Protein AF-A0A1E4YH14-F1 (afdb_monomer)

Structure (mmCIF, N/CA/C/O backbone):
data_AF-A0A1E4YH14-F1
#
_entry.id   AF-A0A1E4YH14-F1
#
loop_
_atom_site.group_PDB
_atom_site.id
_atom_site.type_symbol
_atom_site.label_atom_id
_atom_site.label_alt_id
_atom_site.label_comp_id
_atom_site.label_asym_id
_atom_site.label_entity_id
_atom_site.label_seq_id
_atom_site.pdbx_PDB_ins_code
_atom_site.Cartn_x
_atom_site.Cartn_y
_atom_site.Cartn_z
_atom_site.occupancy
_atom_site.B_iso_or_equiv
_atom_site.auth_seq_id
_atom_site.auth_comp_id
_atom_site.auth_asym_id
_atom_site.auth_atom_id
_atom_site.pdbx_PDB_model_num
ATOM 1 N N . MET A 1 1 ? 23.340 7.142 -14.030 1.00 46.84 1 MET A N 1
ATOM 2 C CA . MET A 1 1 ? 21.866 7.059 -14.004 1.00 46.84 1 MET A CA 1
ATOM 3 C C . MET A 1 1 ? 21.520 5.684 -13.476 1.00 46.84 1 MET A C 1
ATOM 5 O O . MET A 1 1 ? 21.937 4.707 -14.085 1.00 46.84 1 MET A O 1
ATOM 9 N N . THR A 1 2 ? 20.889 5.599 -12.308 1.00 53.88 2 THR A N 1
ATOM 10 C CA . THR A 1 2 ? 20.448 4.315 -11.752 1.00 53.88 2 THR A CA 1
ATOM 11 C C . THR A 1 2 ? 19.208 3.891 -12.526 1.00 53.88 2 THR A C 1
ATOM 13 O O . THR A 1 2 ? 18.207 4.595 -12.497 1.00 53.88 2 THR A O 1
ATOM 16 N N . GLN A 1 3 ? 19.286 2.796 -13.277 1.00 59.75 3 GLN A N 1
ATOM 17 C CA . GLN A 1 3 ? 18.120 2.246 -13.959 1.00 59.75 3 GLN A CA 1
ATOM 18 C C . GLN A 1 3 ? 17.289 1.491 -12.922 1.00 59.75 3 GLN A C 1
ATOM 20 O O . GLN A 1 3 ? 17.724 0.460 -12.407 1.00 59.75 3 GLN A O 1
ATOM 25 N N . PHE A 1 4 ? 16.122 2.021 -12.572 1.00 69.25 4 PHE A N 1
ATOM 26 C CA . PHE A 1 4 ? 15.244 1.363 -11.615 1.00 69.25 4 PHE A CA 1
ATOM 27 C C . PHE A 1 4 ? 14.504 0.206 -12.289 1.00 69.25 4 PHE A C 1
ATOM 29 O O . PHE A 1 4 ? 13.865 0.379 -13.327 1.00 69.25 4 PHE A O 1
ATOM 36 N N . ARG A 1 5 ? 14.600 -0.984 -11.694 1.00 83.12 5 ARG A N 1
ATOM 37 C CA . ARG A 1 5 ? 13.886 -2.180 -12.150 1.00 83.12 5 ARG A CA 1
ATOM 38 C C . ARG A 1 5 ? 12.415 -2.098 -11.743 1.00 83.12 5 ARG A C 1
ATOM 40 O O . ARG A 1 5 ? 12.107 -1.608 -10.657 1.00 83.12 5 ARG A O 1
ATOM 47 N N . ASP A 1 6 ? 11.525 -2.635 -12.573 1.00 87.81 6 ASP A N 1
ATOM 48 C CA . ASP A 1 6 ? 10.160 -2.940 -12.140 1.00 87.81 6 ASP A CA 1
ATOM 49 C C . ASP A 1 6 ? 10.195 -3.881 -10.922 1.00 87.81 6 ASP A C 1
ATOM 51 O O . ASP A 1 6 ? 11.014 -4.813 -10.896 1.00 87.81 6 ASP A O 1
ATOM 55 N N . PRO A 1 7 ? 9.328 -3.661 -9.916 1.00 91.81 7 PRO A N 1
ATOM 56 C CA . PRO A 1 7 ? 9.267 -4.546 -8.768 1.00 91.81 7 PRO A CA 1
ATOM 57 C C . PRO A 1 7 ? 8.738 -5.905 -9.229 1.00 91.81 7 PRO A C 1
ATOM 59 O O . PRO A 1 7 ? 7.663 -5.987 -9.844 1.00 91.81 7 PRO A O 1
ATOM 62 N N . ASP A 1 8 ? 9.490 -6.964 -8.939 1.00 94.75 8 ASP A N 1
ATOM 63 C CA . ASP A 1 8 ? 9.020 -8.329 -9.159 1.00 94.75 8 ASP A CA 1
ATOM 64 C C . ASP A 1 8 ? 7.989 -8.738 -8.093 1.00 94.75 8 ASP A C 1
ATOM 66 O O . ASP A 1 8 ? 7.599 -7.951 -7.228 1.00 94.75 8 ASP A O 1
ATOM 70 N N . LEU A 1 9 ? 7.493 -9.975 -8.159 1.00 96.62 9 LEU A N 1
ATOM 71 C CA . LEU A 1 9 ? 6.485 -10.453 -7.214 1.00 96.62 9 LEU A CA 1
ATOM 72 C C . LEU A 1 9 ? 6.967 -10.390 -5.754 1.00 96.62 9 LEU A C 1
ATOM 74 O O . LEU A 1 9 ? 6.188 -10.046 -4.863 1.00 96.62 9 LEU A O 1
ATOM 78 N N . THR A 1 10 ? 8.239 -10.705 -5.509 1.00 97.62 10 THR A N 1
ATOM 79 C CA . THR A 1 10 ? 8.838 -10.672 -4.174 1.00 97.62 10 THR A CA 1
ATOM 80 C C . THR A 1 10 ? 8.967 -9.237 -3.680 1.00 97.62 10 THR A C 1
ATOM 82 O O . THR A 1 10 ? 8.576 -8.961 -2.545 1.00 97.62 10 THR A O 1
ATOM 85 N N . ASP A 1 11 ? 9.415 -8.315 -4.535 1.00 9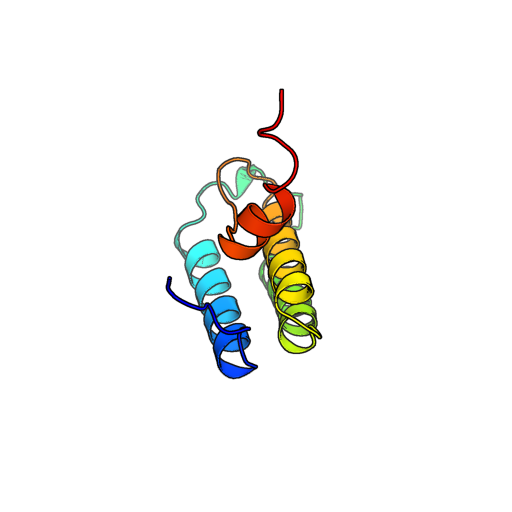6.62 11 ASP A N 1
ATOM 86 C CA . ASP A 1 11 ? 9.491 -6.885 -4.224 1.00 96.62 11 ASP A CA 1
ATOM 87 C C . ASP A 1 11 ? 8.109 -6.335 -3.833 1.00 96.62 11 ASP A C 1
ATOM 89 O O . ASP A 1 11 ? 7.955 -5.666 -2.810 1.00 96.62 11 ASP A O 1
ATOM 93 N N . ARG A 1 12 ? 7.068 -6.668 -4.605 1.00 97.62 12 ARG A N 1
ATOM 94 C CA . ARG A 1 12 ? 5.687 -6.218 -4.348 1.00 97.62 12 ARG A CA 1
ATOM 95 C C . ARG A 1 12 ? 5.138 -6.765 -3.038 1.00 97.62 12 ARG A C 1
ATOM 97 O O . ARG A 1 12 ? 4.529 -6.016 -2.273 1.00 97.62 12 ARG A O 1
ATOM 104 N N . ALA A 1 13 ? 5.362 -8.051 -2.768 1.00 98.12 13 ALA A N 1
ATOM 105 C CA . ALA A 1 13 ? 4.955 -8.680 -1.517 1.00 98.12 13 ALA A CA 1
ATOM 106 C C . ALA A 1 13 ? 5.659 -8.031 -0.320 1.00 98.12 13 ALA A C 1
ATOM 108 O O . ALA A 1 13 ? 5.011 -7.702 0.676 1.00 98.12 13 ALA A O 1
ATOM 109 N N . TYR A 1 14 ? 6.967 -7.796 -0.443 1.00 98.25 14 TYR A N 1
ATOM 110 C CA . TYR A 1 14 ? 7.765 -7.140 0.583 1.00 98.25 14 TYR A CA 1
ATOM 111 C C . TYR A 1 14 ? 7.261 -5.721 0.863 1.00 98.25 14 TYR A C 1
ATOM 113 O O . TYR A 1 14 ? 6.895 -5.418 1.998 1.00 98.25 14 TYR A O 1
ATOM 121 N N . ILE A 1 15 ? 7.131 -4.880 -0.169 1.00 97.06 15 ILE A N 1
ATOM 122 C CA . ILE A 1 15 ? 6.619 -3.508 -0.035 1.00 97.06 15 ILE A CA 1
ATOM 123 C C . ILE A 1 15 ? 5.211 -3.512 0.573 1.00 97.06 15 ILE A C 1
ATOM 125 O O . ILE A 1 15 ? 4.923 -2.726 1.478 1.00 97.06 15 ILE A O 1
ATOM 129 N N . GLY A 1 16 ? 4.332 -4.412 0.123 1.00 97.75 16 GLY A N 1
ATOM 130 C CA . GLY A 1 16 ? 2.978 -4.541 0.655 1.00 97.75 16 GLY A CA 1
ATOM 131 C C . GLY A 1 16 ? 2.929 -4.926 2.135 1.00 97.75 16 GLY A C 1
ATOM 132 O O . GLY A 1 16 ? 2.105 -4.383 2.876 1.00 97.75 16 GLY A O 1
ATOM 133 N N . ALA A 1 17 ? 3.819 -5.812 2.587 1.00 97.94 17 ALA A N 1
ATOM 134 C CA . ALA A 1 17 ? 3.952 -6.175 3.996 1.00 97.94 17 ALA A CA 1
ATOM 135 C C . ALA A 1 17 ? 4.546 -5.029 4.834 1.00 97.94 17 ALA A C 1
ATOM 137 O O . ALA A 1 17 ? 4.050 -4.735 5.925 1.00 97.94 17 ALA A O 1
ATOM 138 N N . THR A 1 18 ? 5.562 -4.333 4.316 1.00 97.81 18 THR A N 1
ATOM 139 C CA . THR A 1 18 ? 6.169 -3.173 4.982 1.00 97.81 18 THR A CA 1
ATOM 140 C C . THR A 1 18 ? 5.168 -2.032 5.141 1.00 97.81 18 THR A C 1
ATOM 142 O O . THR A 1 18 ? 5.083 -1.452 6.223 1.00 97.81 18 THR A O 1
ATOM 145 N N . ALA A 1 19 ? 4.369 -1.740 4.110 1.00 96.56 19 ALA A N 1
ATOM 146 C CA . ALA A 1 19 ? 3.333 -0.711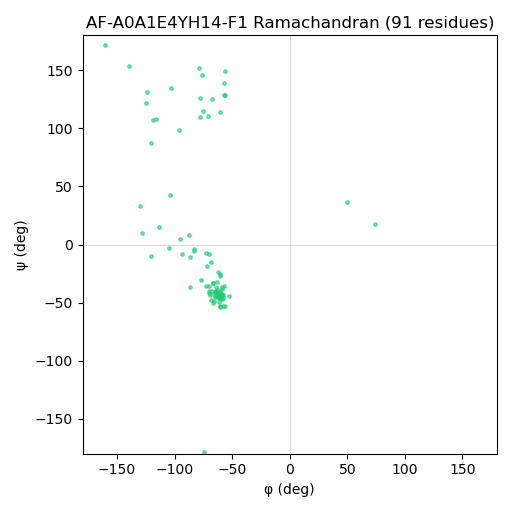 4.163 1.00 96.56 19 ALA A CA 1
ATOM 147 C C . ALA A 1 19 ? 2.295 -1.009 5.255 1.00 96.56 19 ALA A C 1
ATOM 149 O O . ALA A 1 19 ? 1.979 -0.133 6.060 1.00 96.56 19 ALA A O 1
ATOM 150 N N . TYR A 1 20 ? 1.820 -2.257 5.332 1.00 97.0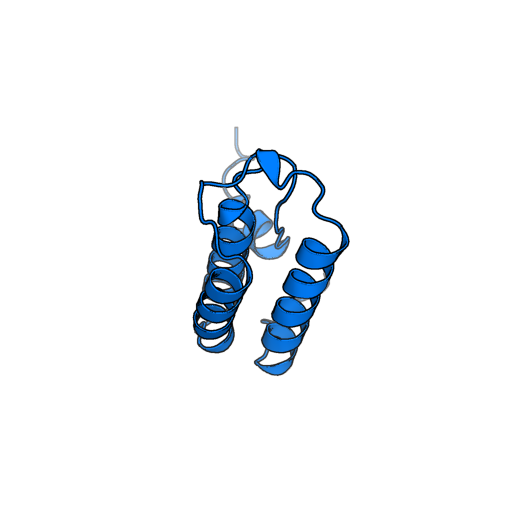0 20 TYR A N 1
ATOM 151 C CA . TYR A 1 20 ? 0.926 -2.694 6.403 1.00 97.00 20 TYR A CA 1
ATOM 152 C C . TYR A 1 20 ? 1.532 -2.469 7.781 1.00 97.00 20 TYR A C 1
ATOM 154 O O . TYR A 1 20 ? 0.915 -1.817 8.622 1.00 97.00 20 TYR A O 1
ATOM 162 N N . TYR A 1 21 ? 2.750 -2.971 8.001 1.00 96.81 21 TYR A 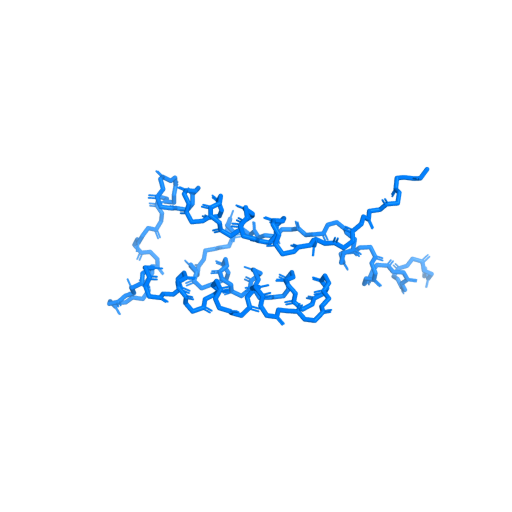N 1
ATOM 163 C CA . TYR A 1 21 ? 3.411 -2.859 9.295 1.00 96.81 21 TYR A CA 1
ATOM 164 C C . TYR A 1 21 ? 3.611 -1.393 9.697 1.00 96.81 21 TYR A C 1
ATOM 166 O O . TYR A 1 21 ? 3.282 -1.010 10.820 1.00 96.81 21 TYR A O 1
ATOM 174 N N . ALA A 1 22 ? 4.097 -0.563 8.771 1.00 94.94 22 ALA A N 1
ATOM 175 C CA . ALA A 1 22 ? 4.352 0.849 9.017 1.00 94.94 22 ALA A CA 1
ATOM 176 C C . ALA A 1 22 ? 3.066 1.596 9.398 1.00 94.94 22 ALA A C 1
ATOM 178 O O . ALA A 1 22 ? 3.025 2.275 10.424 1.00 94.94 22 ALA A O 1
ATOM 179 N N . ILE A 1 23 ? 1.992 1.425 8.626 1.00 94.75 23 ILE A N 1
ATOM 180 C CA . ILE A 1 23 ? 0.716 2.088 8.908 1.00 94.75 23 ILE A CA 1
ATOM 181 C C . ILE A 1 23 ? 0.126 1.557 10.217 1.00 94.75 23 ILE A C 1
ATOM 183 O O . ILE A 1 23 ? -0.214 2.343 11.097 1.00 94.75 23 ILE A O 1
ATOM 187 N N . ARG A 1 24 ? 0.068 0.234 10.407 1.00 93.38 24 ARG A N 1
ATOM 188 C CA . ARG A 1 24 ? -0.522 -0.371 11.610 1.00 93.38 24 ARG A CA 1
ATOM 189 C C . ARG A 1 24 ? 0.169 0.085 12.891 1.00 93.38 24 ARG A C 1
ATOM 191 O O . ARG A 1 24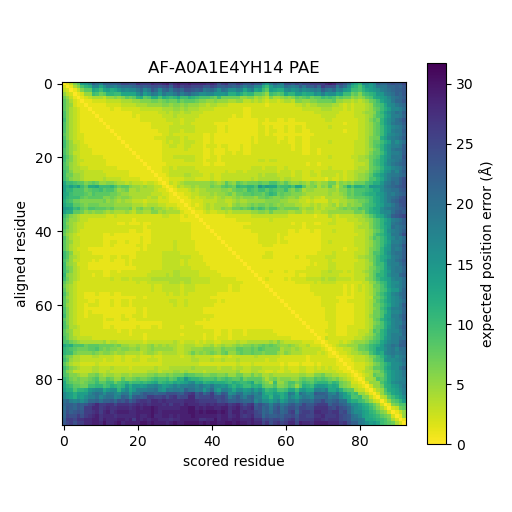 ? -0.494 0.220 13.919 1.00 93.38 24 ARG A O 1
ATOM 198 N N . ARG A 1 25 ? 1.491 0.275 12.838 1.00 93.88 25 ARG A N 1
ATOM 199 C CA . ARG A 1 25 ? 2.312 0.610 14.004 1.00 93.88 25 ARG A CA 1
ATOM 200 C C . ARG A 1 25 ? 2.384 2.106 14.289 1.00 93.88 25 ARG A C 1
ATOM 202 O O . ARG A 1 25 ? 2.455 2.461 15.467 1.00 93.88 25 ARG A O 1
ATOM 209 N N . TYR A 1 26 ? 2.416 2.943 13.251 1.00 92.44 26 TYR A N 1
ATOM 210 C CA . TYR A 1 26 ? 2.795 4.356 13.373 1.00 92.44 26 TYR A CA 1
ATOM 211 C C . TYR A 1 26 ? 1.715 5.350 12.933 1.00 92.44 26 TYR A C 1
ATOM 213 O O . TYR A 1 26 ? 1.868 6.542 13.187 1.00 92.44 26 TYR A O 1
ATOM 221 N N . PHE A 1 27 ? 0.625 4.908 12.302 1.00 92.62 27 PHE A N 1
ATOM 222 C CA . PHE A 1 27 ? -0.458 5.815 11.929 1.00 92.62 27 PHE A CA 1
ATOM 223 C C . PHE A 1 27 ? -1.224 6.285 13.173 1.00 92.62 27 PHE A C 1
ATOM 225 O O . PHE A 1 27 ? -1.922 5.505 13.819 1.00 92.62 27 PHE A O 1
ATOM 232 N N . ALA A 1 28 ? -1.078 7.568 13.509 1.00 85.69 28 ALA A N 1
ATOM 233 C CA . ALA A 1 28 ? -1.633 8.164 14.725 1.00 85.69 28 ALA A CA 1
ATOM 234 C C . ALA A 1 28 ? -3.017 8.812 14.540 1.00 85.69 28 ALA A C 1
ATOM 236 O O . ALA A 1 28 ? -3.625 9.186 15.534 1.00 85.69 28 ALA A O 1
ATOM 237 N N . HIS A 1 29 ? -3.513 8.928 13.301 1.00 85.00 29 HIS A N 1
ATOM 238 C CA . HIS A 1 29 ? -4.721 9.693 12.957 1.00 85.00 29 HIS A CA 1
ATOM 239 C C . HIS A 1 29 ? -5.947 8.815 12.685 1.00 85.00 29 HIS A C 1
ATOM 241 O O . HIS A 1 29 ? -6.687 9.029 11.719 1.00 85.00 29 HIS A O 1
ATOM 247 N N . ALA A 1 30 ? -6.153 7.789 13.512 1.00 84.06 30 ALA A N 1
ATOM 248 C CA . ALA A 1 30 ? -7.288 6.880 13.361 1.00 84.06 30 ALA A CA 1
ATOM 249 C C . ALA A 1 30 ? -8.643 7.607 13.481 1.00 84.06 30 ALA A C 1
ATOM 251 O O . ALA A 1 30 ? -9.625 7.170 12.887 1.00 84.06 30 ALA A O 1
ATOM 252 N N . GLU A 1 31 ? -8.689 8.744 14.179 1.00 84.88 31 GLU A N 1
ATOM 253 C CA . GLU A 1 31 ? -9.855 9.619 14.316 1.00 84.88 31 GLU A CA 1
ATOM 254 C C . GLU A 1 31 ? -10.348 10.217 12.989 1.00 84.88 31 GLU A C 1
ATOM 256 O O . GLU A 1 31 ? -11.521 10.565 12.876 1.00 84.88 31 GLU A O 1
ATOM 261 N N . GLY A 1 32 ? -9.478 10.322 11.978 1.00 86.12 32 GLY A N 1
ATOM 262 C CA . GLY A 1 32 ? -9.840 10.809 10.644 1.00 86.12 32 GLY A CA 1
ATOM 263 C C . GLY A 1 32 ? -10.442 9.737 9.730 1.00 86.12 32 GLY A C 1
ATOM 264 O O . GLY A 1 32 ? -10.865 10.042 8.610 1.00 86.12 32 GLY A O 1
ATOM 265 N N . LEU A 1 33 ? -10.467 8.476 10.170 1.00 90.56 33 LEU A N 1
ATOM 266 C CA . LEU A 1 33 ? -10.960 7.368 9.363 1.00 90.56 33 LEU A CA 1
ATOM 267 C C . LEU A 1 33 ? -12.497 7.316 9.351 1.00 90.56 33 LEU A C 1
ATOM 269 O O . LEU A 1 33 ? -13.152 7.724 10.311 1.00 90.56 33 LEU A O 1
ATOM 273 N N . PRO A 1 34 ? -13.105 6.782 8.275 1.00 87.56 34 PRO A N 1
ATOM 274 C CA . PRO A 1 34 ? -14.540 6.524 8.243 1.00 87.56 34 PRO A CA 1
ATOM 275 C C . PRO A 1 34 ? -14.995 5.629 9.402 1.00 87.56 34 PRO A C 1
ATOM 277 O O . PRO A 1 34 ? -14.277 4.720 9.824 1.00 87.56 34 PRO A O 1
ATOM 280 N N . GLY A 1 35 ? -16.234 5.820 9.861 1.00 90.69 35 GLY A N 1
ATOM 281 C CA . GLY A 1 35 ? -16.857 4.889 10.801 1.00 90.69 35 GLY A CA 1
ATOM 282 C C . GLY A 1 35 ? -16.868 3.466 10.233 1.00 90.69 35 GLY A C 1
ATOM 283 O O . GLY A 1 35 ? -17.287 3.257 9.096 1.00 90.69 35 GLY A O 1
ATOM 284 N N . GLY A 1 36 ? -16.380 2.499 11.014 1.00 91.25 36 GLY A N 1
ATOM 285 C CA . GLY A 1 36 ? -16.277 1.100 10.585 1.00 91.25 36 GLY A CA 1
ATOM 286 C C . GLY A 1 36 ? -15.151 0.817 9.586 1.00 91.25 36 GLY A C 1
ATOM 287 O O . GLY A 1 36 ? -15.193 -0.209 8.913 1.00 91.25 36 GLY A O 1
ATOM 288 N N . TYR A 1 37 ? -14.160 1.706 9.458 1.00 94.50 37 TYR A N 1
ATOM 289 C CA . TYR A 1 37 ? -13.007 1.460 8.598 1.00 94.50 37 TYR A CA 1
ATOM 290 C C . TYR A 1 37 ? -12.224 0.217 9.045 1.00 94.50 37 TYR A C 1
ATOM 292 O O . TYR A 1 37 ? -11.600 0.201 10.107 1.00 94.50 37 TYR A O 1
ATOM 300 N N . ASP A 1 38 ? -12.235 -0.811 8.198 1.00 95.31 38 ASP A N 1
ATOM 301 C CA . ASP A 1 38 ? -11.483 -2.045 8.397 1.00 95.31 38 ASP A CA 1
ATOM 302 C C . ASP A 1 38 ? -10.154 -1.977 7.636 1.00 95.31 38 ASP A C 1
ATOM 304 O O . ASP A 1 38 ? -10.073 -2.199 6.422 1.00 95.31 38 ASP A O 1
ATOM 308 N N . PHE A 1 39 ? -9.095 -1.645 8.372 1.00 95.25 39 PHE A N 1
ATOM 309 C CA . PHE A 1 39 ? -7.749 -1.552 7.820 1.00 95.25 39 PHE A CA 1
ATOM 310 C C . PHE A 1 39 ? -7.228 -2.901 7.300 1.00 95.25 39 PHE A C 1
ATOM 312 O O . PHE A 1 39 ? -6.564 -2.935 6.264 1.00 95.25 39 PHE A O 1
ATOM 319 N N . GLU A 1 40 ? -7.552 -4.005 7.976 1.00 96.06 40 GLU A N 1
ATOM 320 C CA . GLU A 1 40 ? -7.095 -5.348 7.603 1.00 96.06 40 GLU A CA 1
ATOM 321 C C . GLU A 1 40 ? -7.740 -5.786 6.288 1.00 96.06 40 GLU A C 1
ATOM 323 O O . GLU A 1 40 ? -7.053 -6.223 5.360 1.00 96.06 40 GLU A O 1
ATOM 328 N N . ALA A 1 41 ? -9.061 -5.619 6.167 1.00 97.44 41 ALA A N 1
ATOM 329 C CA . ALA A 1 41 ? -9.775 -5.914 4.928 1.00 97.44 41 ALA A CA 1
ATOM 330 C C . ALA A 1 41 ? -9.268 -5.038 3.775 1.00 97.44 41 ALA A C 1
ATOM 332 O O . ALA A 1 41 ? -9.042 -5.530 2.664 1.00 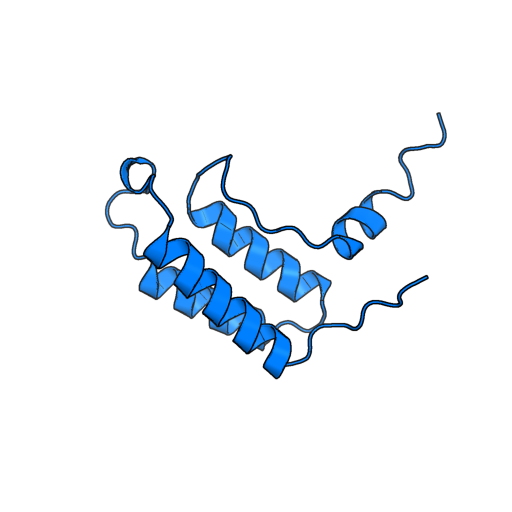97.44 41 ALA A O 1
ATOM 333 N N . ARG A 1 42 ? -9.023 -3.748 4.042 1.00 97.19 42 ARG A N 1
ATOM 334 C CA . ARG A 1 42 ? -8.498 -2.821 3.038 1.00 97.19 42 ARG A CA 1
ATOM 335 C C . ARG A 1 42 ? -7.090 -3.197 2.576 1.00 97.19 42 ARG A C 1
ATOM 337 O O . ARG A 1 42 ? -6.821 -3.114 1.374 1.00 97.19 42 ARG A O 1
ATOM 344 N N . HIS A 1 43 ? -6.218 -3.618 3.496 1.00 98.06 43 HIS A N 1
ATOM 345 C CA . HIS A 1 43 ? -4.873 -4.101 3.177 1.00 98.06 43 HIS A CA 1
ATOM 346 C C . HIS A 1 43 ? -4.914 -5.386 2.351 1.00 98.06 43 HIS A C 1
ATOM 348 O O . HIS A 1 43 ? -4.227 -5.459 1.336 1.00 98.06 43 HIS A O 1
ATOM 354 N N . ARG A 1 44 ? -5.757 -6.363 2.709 1.00 98.06 44 ARG A N 1
ATOM 355 C CA . ARG A 1 44 ? -5.902 -7.610 1.937 1.00 98.06 44 ARG A CA 1
ATOM 356 C C . ARG A 1 44 ? -6.365 -7.359 0.504 1.00 98.06 44 ARG A C 1
ATOM 358 O O . ARG A 1 44 ? -5.805 -7.946 -0.418 1.00 98.06 44 ARG A O 1
ATOM 365 N N . ALA A 1 45 ? -7.340 -6.469 0.315 1.00 98.25 45 ALA A N 1
ATOM 366 C CA . ALA A 1 45 ? -7.793 -6.072 -1.018 1.00 98.25 45 ALA A CA 1
ATOM 367 C C . ALA A 1 45 ? -6.660 -5.415 -1.826 1.00 98.25 45 ALA A C 1
ATOM 369 O O . ALA A 1 45 ? -6.416 -5.788 -2.970 1.00 98.25 45 ALA A O 1
ATOM 370 N N . TYR A 1 46 ? -5.917 -4.495 -1.200 1.00 98.31 46 TYR A N 1
ATOM 371 C CA . TYR A 1 46 ? -4.729 -3.892 -1.808 1.00 98.31 46 TYR A CA 1
ATOM 372 C C . TYR A 1 46 ? -3.675 -4.940 -2.187 1.00 98.31 46 TYR A C 1
ATOM 374 O O . TYR A 1 46 ? -3.129 -4.870 -3.283 1.00 98.31 46 TYR A O 1
ATOM 382 N N . LEU A 1 47 ? -3.394 -5.910 -1.315 1.00 98.25 47 LEU A N 1
ATOM 383 C CA . LEU A 1 47 ? -2.364 -6.912 -1.563 1.00 98.25 47 LEU A CA 1
ATOM 384 C C . LEU A 1 47 ? -2.710 -7.785 -2.777 1.00 98.25 47 LEU A C 1
ATOM 386 O O . LEU A 1 47 ? -1.827 -8.056 -3.584 1.00 98.25 47 LEU A O 1
ATOM 390 N N . GLY A 1 48 ? -3.982 -8.162 -2.948 1.00 98.00 48 GLY A N 1
ATOM 391 C CA . GLY A 1 48 ? -4.448 -8.847 -4.159 1.00 98.00 48 GLY A CA 1
ATOM 392 C C . GLY A 1 48 ? -4.174 -8.031 -5.427 1.00 98.00 48 GLY A C 1
ATOM 393 O O . GLY A 1 48 ? -3.495 -8.511 -6.331 1.00 98.00 48 GLY A O 1
ATOM 394 N N . GLU A 1 49 ? -4.604 -6.763 -5.451 1.00 98.06 49 GLU A N 1
ATOM 395 C CA . GLU A 1 49 ? -4.359 -5.855 -6.586 1.00 98.06 49 GLU A CA 1
ATOM 396 C C . GLU A 1 49 ? -2.859 -5.659 -6.874 1.00 98.06 49 GLU A C 1
ATOM 398 O O . GLU A 1 49 ? -2.429 -5.636 -8.027 1.00 98.06 49 GLU A O 1
ATOM 403 N N . ALA A 1 50 ? -2.054 -5.489 -5.825 1.00 97.88 50 ALA A N 1
ATOM 404 C CA . ALA A 1 50 ? -0.637 -5.174 -5.938 1.00 97.88 50 ALA A CA 1
ATOM 405 C C . ALA A 1 50 ? 0.182 -6.355 -6.471 1.00 97.88 50 ALA A C 1
ATOM 407 O O . ALA A 1 50 ? 1.085 -6.153 -7.284 1.00 97.88 50 ALA A O 1
ATOM 408 N N . LEU A 1 51 ? -0.126 -7.581 -6.039 1.00 98.06 51 LEU A N 1
ATOM 409 C CA . LEU A 1 51 ? 0.579 -8.781 -6.494 1.00 98.06 51 LEU A CA 1
ATOM 410 C C . LEU A 1 51 ? 0.261 -9.105 -7.960 1.00 98.06 51 LEU A C 1
ATOM 412 O O . LEU A 1 51 ? 1.164 -9.494 -8.701 1.00 98.06 51 LEU A O 1
ATOM 416 N N . GLU A 1 52 ? -0.976 -8.864 -8.397 1.00 97.44 52 GLU A N 1
ATOM 417 C CA . GLU A 1 52 ? -1.434 -9.107 -9.773 1.00 97.44 52 GLU A CA 1
ATOM 418 C C . GLU A 1 52 ? -1.104 -7.969 -10.756 1.00 97.44 52 GLU A C 1
ATOM 420 O O . GLU A 1 52 ? -1.349 -8.087 -11.958 1.00 97.44 52 GLU A O 1
ATOM 425 N N . ALA A 1 53 ? -0.528 -6.860 -10.283 1.00 97.19 53 ALA A N 1
ATOM 426 C CA . ALA A 1 53 ? -0.268 -5.687 -11.111 1.00 97.19 53 ALA A CA 1
ATOM 427 C C . ALA A 1 53 ? 0.608 -6.016 -12.349 1.00 97.19 53 ALA A C 1
ATOM 429 O O . ALA A 1 53 ? 1.701 -6.565 -12.216 1.00 97.19 53 ALA A O 1
ATOM 430 N N . PRO A 1 54 ? 0.218 -5.642 -13.578 1.00 94.62 54 PRO A N 1
ATOM 431 C CA . PRO A 1 54 ? 0.968 -6.032 -14.777 1.00 94.62 54 PRO A CA 1
ATOM 432 C C . PRO A 1 54 ? 2.319 -5.314 -14.942 1.00 94.62 54 PRO A C 1
ATOM 434 O O . PRO A 1 54 ? 3.159 -5.761 -15.715 1.00 94.62 54 PRO A O 1
ATOM 437 N N . ASN A 1 55 ? 2.534 -4.191 -14.253 1.00 92.12 55 ASN A N 1
ATOM 438 C CA . ASN A 1 55 ? 3.741 -3.367 -14.352 1.00 92.12 55 ASN A CA 1
ATOM 439 C C . ASN A 1 55 ? 3.879 -2.451 -13.127 1.00 92.12 55 ASN A C 1
ATOM 441 O O . ASN A 1 55 ? 2.948 -2.330 -12.320 1.00 92.12 55 ASN A O 1
ATOM 445 N N . ARG A 1 56 ? 5.025 -1.768 -13.013 1.00 93.44 56 ARG A N 1
ATOM 446 C CA . ARG A 1 56 ? 5.292 -0.802 -11.936 1.00 93.44 56 ARG A CA 1
ATOM 447 C C . ARG A 1 56 ? 4.217 0.273 -11.794 1.00 93.44 56 ARG A C 1
ATOM 449 O O . ARG A 1 56 ? 3.777 0.530 -10.683 1.00 93.44 56 ARG A O 1
ATOM 456 N N . LYS A 1 57 ? 3.746 0.867 -12.896 1.00 93.56 57 LYS A N 1
ATOM 457 C CA . LYS A 1 57 ? 2.718 1.9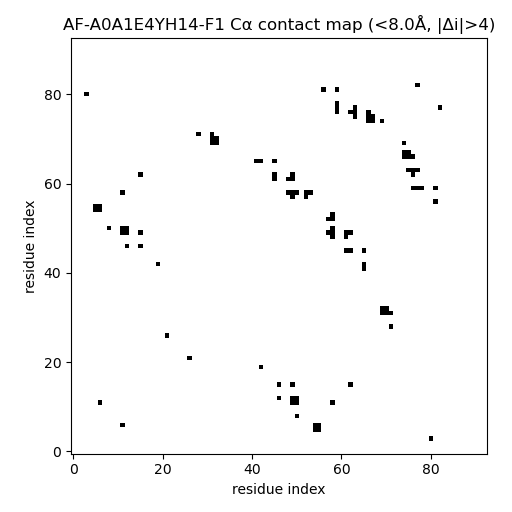23 -12.848 1.00 93.56 57 LYS A CA 1
ATOM 458 C C . LYS A 1 57 ? 1.430 1.427 -12.188 1.00 93.56 57 LYS A C 1
ATOM 460 O O . LYS A 1 57 ? 0.886 2.102 -11.318 1.00 93.56 57 LYS A O 1
ATOM 465 N N . ALA A 1 58 ? 0.952 0.247 -12.576 1.00 95.38 58 ALA A N 1
ATOM 466 C CA . ALA A 1 58 ? -0.240 -0.353 -11.986 1.00 95.38 58 ALA A CA 1
ATOM 467 C C . ALA A 1 58 ? -0.045 -0.665 -10.494 1.00 95.38 58 ALA A C 1
ATOM 469 O O . ALA A 1 58 ? -0.934 -0.369 -9.693 1.00 95.38 58 ALA A O 1
ATOM 470 N N . PHE A 1 59 ? 1.128 -1.186 -10.122 1.00 96.56 59 PHE A N 1
ATOM 471 C CA . PHE A 1 59 ? 1.496 -1.434 -8.728 1.00 96.56 59 PHE A CA 1
ATOM 472 C C . PHE A 1 59 ? 1.495 -0.136 -7.910 1.00 96.56 59 PHE A C 1
ATOM 474 O O . PHE A 1 59 ? 0.788 -0.038 -6.910 1.00 96.56 59 PHE A O 1
ATOM 481 N N . SER A 1 60 ? 2.211 0.892 -8.367 1.00 95.88 60 SER A N 1
ATOM 482 C CA . SER A 1 60 ? 2.335 2.170 -7.664 1.00 95.88 60 SER A CA 1
ATOM 483 C C . SER A 1 60 ? 0.979 2.850 -7.490 1.00 95.88 60 SER A C 1
ATOM 485 O O . SER A 1 60 ? 0.668 3.314 -6.397 1.00 95.88 60 SER A O 1
ATOM 487 N N . LEU A 1 61 ? 0.108 2.814 -8.504 1.00 95.88 61 LEU A N 1
ATOM 488 C CA . LEU A 1 61 ? -1.260 3.326 -8.383 1.00 95.88 61 LEU A CA 1
ATOM 489 C C . LEU A 1 61 ? -2.103 2.541 -7.366 1.00 95.88 61 LEU A C 1
ATOM 491 O O . LEU A 1 61 ? -2.873 3.152 -6.622 1.00 95.88 61 LEU A O 1
ATOM 495 N N . ALA A 1 62 ? -1.979 1.210 -7.310 1.00 98.00 62 ALA A N 1
ATOM 496 C CA . ALA A 1 62 ? -2.659 0.401 -6.295 1.00 98.00 62 ALA A CA 1
ATOM 497 C C . ALA A 1 62 ? -2.193 0.777 -4.879 1.00 98.00 62 ALA A C 1
ATOM 499 O O . ALA A 1 62 ? -3.021 1.001 -3.990 1.00 98.00 62 ALA A O 1
ATOM 500 N N . THR A 1 63 ? -0.885 0.956 -4.694 1.00 97.50 63 THR A N 1
ATOM 501 C CA . THR A 1 63 ? -0.294 1.379 -3.419 1.00 97.50 63 THR A CA 1
ATOM 502 C C . THR A 1 63 ? -0.715 2.798 -3.036 1.00 97.50 63 THR A C 1
ATOM 504 O O . THR A 1 63 ? -1.129 3.033 -1.902 1.00 97.50 63 THR A O 1
ATOM 507 N N . MET A 1 64 ? -0.734 3.745 -3.976 1.00 96.25 64 MET A N 1
ATOM 508 C CA . MET A 1 64 ? -1.234 5.104 -3.729 1.00 96.25 64 MET A CA 1
ATOM 509 C C . MET A 1 64 ? -2.702 5.099 -3.291 1.00 96.25 64 MET A C 1
ATOM 511 O O . MET A 1 64 ? -3.054 5.781 -2.330 1.00 96.25 64 MET A O 1
ATOM 515 N N . ARG A 1 65 ? -3.564 4.292 -3.930 1.00 96.62 65 ARG A N 1
ATOM 516 C CA . ARG A 1 65 ? -4.971 4.136 -3.509 1.00 96.62 65 ARG A CA 1
ATOM 517 C C . ARG A 1 65 ? -5.101 3.534 -2.111 1.00 96.62 65 ARG A C 1
ATOM 519 O O . ARG A 1 65 ? -6.073 3.827 -1.409 1.00 96.62 65 ARG A O 1
ATOM 526 N N . PHE A 1 66 ? -4.179 2.665 -1.704 1.00 97.38 66 PHE A N 1
ATOM 527 C CA . PHE A 1 66 ? -4.150 2.128 -0.346 1.00 97.38 66 PHE A CA 1
ATOM 528 C C . PHE A 1 66 ? -3.819 3.224 0.673 1.00 97.38 66 PHE A C 1
ATOM 530 O O . PHE A 1 66 ? -4.596 3.439 1.601 1.00 97.38 66 PHE A O 1
ATOM 537 N N . PHE A 1 67 ? -2.762 4.004 0.451 1.00 95.81 67 PHE A N 1
ATOM 538 C CA . PHE A 1 67 ? -2.408 5.120 1.337 1.00 95.81 67 PHE A CA 1
ATOM 539 C C . PHE A 1 67 ? -3.501 6.200 1.376 1.00 95.81 67 PHE A C 1
ATOM 541 O O . PHE A 1 67 ? -3.900 6.636 2.453 1.00 95.81 67 PHE A O 1
ATOM 548 N N . ALA A 1 68 ? -4.078 6.555 0.225 1.00 93.88 68 ALA A N 1
ATOM 549 C CA . ALA A 1 68 ? -5.173 7.523 0.142 1.00 93.88 68 ALA A CA 1
ATOM 550 C C . ALA A 1 68 ? -6.428 7.085 0.920 1.00 93.88 68 ALA A C 1
ATOM 552 O O . ALA A 1 68 ? -7.191 7.929 1.394 1.00 93.88 68 ALA A O 1
ATOM 553 N N . SER A 1 69 ? -6.645 5.775 1.102 1.00 94.62 69 SER A N 1
ATOM 554 C CA . SER A 1 69 ? -7.790 5.276 1.876 1.00 94.62 69 SER A CA 1
ATOM 555 C C . SER A 1 69 ? -7.712 5.585 3.374 1.00 94.62 69 SER A C 1
ATOM 557 O O . SER A 1 69 ? -8.748 5.588 4.034 1.00 94.62 69 SER A O 1
ATOM 559 N N . LEU A 1 70 ? -6.534 5.973 3.878 1.00 93.56 70 LEU A N 1
ATOM 560 C CA . LEU A 1 70 ? -6.356 6.494 5.236 1.00 93.56 70 LEU A CA 1
ATOM 561 C C . LEU A 1 70 ? -6.917 7.912 5.422 1.00 93.56 70 LEU A C 1
ATOM 563 O O . LEU A 1 70 ? -6.932 8.415 6.541 1.00 93.56 70 LEU A O 1
ATOM 567 N N . ARG A 1 71 ? -7.352 8.572 4.335 1.00 89.81 71 ARG A N 1
ATOM 568 C CA . ARG A 1 71 ? -7.940 9.924 4.332 1.00 89.81 71 ARG A CA 1
ATOM 569 C C . ARG A 1 71 ? -7.105 10.957 5.098 1.00 89.81 71 ARG A C 1
ATOM 571 O O . ARG A 1 71 ? -7.639 11.855 5.741 1.00 89.81 71 ARG A O 1
ATOM 578 N N . ASN A 1 72 ? -5.782 10.839 5.003 1.00 88.94 72 ASN A N 1
ATOM 579 C CA . ASN A 1 72 ? -4.832 11.695 5.700 1.00 88.94 72 ASN A CA 1
ATOM 580 C C . ASN A 1 72 ? -3.856 12.336 4.706 1.00 88.94 72 ASN A C 1
ATOM 582 O O . ASN A 1 72 ? -3.129 11.636 4.009 1.00 88.94 72 ASN A O 1
ATOM 586 N N . GLY A 1 73 ? -3.807 13.671 4.673 1.00 84.44 73 GLY A N 1
ATOM 587 C CA . GLY A 1 73 ? -2.954 14.425 3.743 1.00 84.44 73 GLY A CA 1
ATOM 588 C C . GLY A 1 73 ? -1.448 14.340 4.022 1.00 84.44 73 GLY A C 1
ATOM 589 O O . GLY A 1 73 ? -0.657 14.802 3.208 1.00 84.44 73 GLY A O 1
ATOM 590 N N . HIS A 1 74 ? -1.040 13.749 5.148 1.00 88.38 74 HIS A N 1
ATOM 591 C CA . HIS A 1 74 ? 0.363 13.618 5.556 1.00 88.38 74 HIS A CA 1
ATOM 592 C C . HIS A 1 74 ? 0.913 12.199 5.378 1.00 88.38 74 HIS A C 1
ATOM 594 O O . HIS A 1 74 ? 2.097 11.967 5.603 1.00 88.38 74 HIS A O 1
ATOM 600 N N . THR A 1 75 ? 0.075 11.250 4.951 1.00 90.56 75 THR A N 1
ATOM 601 C CA . THR A 1 75 ? 0.460 9.853 4.741 1.00 90.56 75 THR A CA 1
ATOM 602 C C . THR A 1 75 ? 0.309 9.518 3.264 1.00 90.56 75 THR A C 1
ATOM 604 O O . THR A 1 75 ? -0.799 9.424 2.746 1.00 90.56 75 THR A O 1
ATOM 607 N N . SER A 1 76 ? 1.432 9.361 2.567 1.00 91.50 76 SER A N 1
ATOM 608 C CA . SER A 1 76 ? 1.467 9.152 1.117 1.00 91.50 76 SER A CA 1
ATOM 609 C C . SER A 1 76 ? 2.508 8.107 0.727 1.00 91.50 76 SER A C 1
ATOM 611 O O . SER A 1 76 ? 3.484 7.882 1.441 1.00 91.50 76 SER A O 1
ATOM 613 N N . PHE A 1 77 ? 2.268 7.459 -0.411 1.00 93.75 77 PHE A N 1
ATOM 614 C CA . PHE A 1 77 ? 3.237 6.606 -1.085 1.00 93.75 77 PHE A CA 1
ATOM 615 C C . PHE A 1 77 ? 3.819 7.371 -2.273 1.00 93.75 77 PHE A C 1
ATOM 617 O O . PHE A 1 77 ? 3.060 7.975 -3.033 1.00 93.75 77 PHE A O 1
ATOM 624 N N . TRP A 1 78 ? 5.139 7.314 -2.437 1.00 90.00 78 TRP A N 1
ATOM 625 C CA . TRP A 1 78 ? 5.860 7.979 -3.518 1.00 90.00 78 TRP A CA 1
ATOM 626 C C . TRP A 1 78 ? 6.677 6.967 -4.310 1.00 90.00 78 TRP A C 1
ATOM 62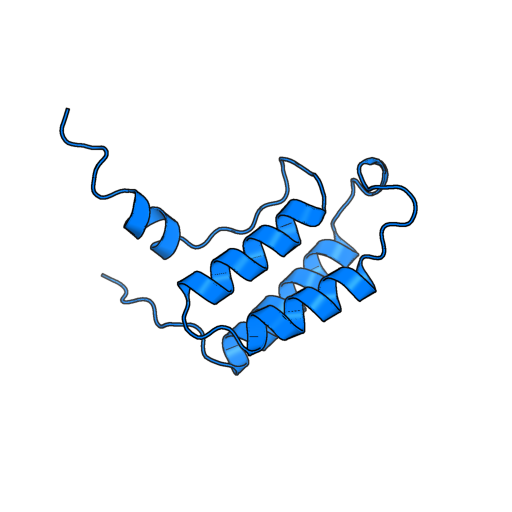8 O O . TRP A 1 78 ? 7.424 6.175 -3.740 1.00 90.00 78 TRP A O 1
ATOM 638 N N . ASP A 1 79 ? 6.536 7.032 -5.629 1.00 89.69 79 ASP A N 1
ATOM 639 C CA . ASP A 1 79 ? 7.372 6.325 -6.590 1.00 89.69 79 ASP A CA 1
ATOM 640 C C . ASP A 1 79 ? 8.065 7.372 -7.470 1.00 89.69 79 ASP A C 1
ATOM 642 O O . ASP A 1 79 ? 7.418 8.026 -8.291 1.00 89.69 79 ASP A O 1
ATOM 646 N N . GLU A 1 80 ? 9.370 7.556 -7.264 1.00 82.94 80 GLU A N 1
ATOM 647 C CA . GLU A 1 80 ? 10.171 8.595 -7.927 1.00 82.94 80 GLU A CA 1
ATOM 648 C C . GLU A 1 80 ? 10.112 8.500 -9.458 1.00 82.94 80 GLU A C 1
ATOM 650 O O . GLU A 1 80 ? 10.043 9.523 -10.138 1.00 82.94 80 GLU A O 1
ATOM 655 N N . GLU A 1 81 ? 10.048 7.289 -10.011 1.00 78.81 81 GLU A N 1
ATOM 656 C CA . GLU A 1 81 ? 10.011 7.096 -11.465 1.00 78.81 81 GLU A CA 1
ATOM 657 C C . GLU A 1 81 ? 8.630 7.390 -12.051 1.00 78.81 81 GLU A C 1
ATOM 659 O O . GLU A 1 81 ? 8.528 7.875 -13.177 1.00 78.81 81 GLU A O 1
ATOM 664 N N . LEU A 1 82 ? 7.557 7.161 -11.285 1.00 74.69 82 LEU A N 1
ATOM 665 C CA . LEU A 1 82 ? 6.220 7.577 -11.706 1.00 74.69 82 LEU A CA 1
ATOM 666 C C . LEU A 1 82 ? 6.118 9.111 -11.727 1.00 74.69 82 LEU A C 1
ATOM 668 O O . LEU A 1 82 ? 5.577 9.677 -12.672 1.00 74.69 82 LEU A O 1
ATOM 672 N N . GLY A 1 83 ? 6.703 9.784 -10.730 1.00 61.84 83 GLY A N 1
ATOM 673 C CA . GLY A 1 83 ? 6.772 11.248 -10.684 1.00 61.84 83 GLY A CA 1
ATOM 674 C C . GLY A 1 83 ? 7.644 11.859 -11.790 1.00 61.84 83 GLY A C 1
ATOM 675 O O . GLY A 1 83 ? 7.326 12.931 -12.300 1.00 61.84 83 GLY A O 1
ATOM 676 N N . ALA A 1 84 ? 8.715 11.174 -12.201 1.00 59.31 84 ALA A N 1
ATOM 677 C CA . ALA A 1 84 ? 9.563 11.600 -13.315 1.00 59.31 84 ALA A CA 1
ATOM 678 C C . ALA A 1 84 ? 8.882 11.419 -14.687 1.00 59.31 84 ALA A C 1
ATOM 680 O O . ALA A 1 84 ? 9.054 12.261 -15.572 1.00 59.31 84 ALA A O 1
ATOM 681 N N . ALA A 1 85 ? 8.079 10.361 -14.857 1.00 52.81 85 ALA A N 1
ATOM 682 C CA . ALA A 1 85 ? 7.327 10.104 -16.086 1.00 52.81 85 ALA A CA 1
ATOM 683 C C . ALA A 1 85 ? 6.232 11.154 -16.353 1.00 52.81 85 ALA A C 1
ATOM 685 O O . ALA A 1 85 ? 6.002 11.503 -17.507 1.00 52.81 85 ALA A O 1
ATOM 686 N N . ASP A 1 86 ? 5.617 11.708 -15.304 1.00 51.38 86 ASP A N 1
ATOM 687 C CA . ASP A 1 86 ? 4.621 12.787 -15.423 1.00 51.38 86 ASP A CA 1
ATOM 688 C C . ASP A 1 86 ? 5.265 14.197 -15.465 1.00 51.38 86 ASP A C 1
ATOM 690 O O . ASP A 1 86 ? 4.603 15.187 -15.771 1.00 51.38 86 ASP A O 1
ATOM 694 N N . GLY A 1 87 ? 6.569 14.309 -15.178 1.00 42.38 87 GLY A N 1
ATOM 695 C CA . GLY A 1 87 ? 7.317 15.571 -15.093 1.00 42.38 87 GLY A CA 1
ATOM 696 C C . GLY A 1 87 ? 8.064 16.000 -16.364 1.00 42.38 87 GLY A C 1
ATOM 697 O O . GLY A 1 87 ? 8.782 17.001 -16.329 1.00 42.38 87 GLY A O 1
ATOM 698 N N . THR A 1 88 ? 7.927 15.276 -17.480 1.00 44.22 88 THR A N 1
ATOM 699 C CA . THR A 1 88 ? 8.667 15.552 -18.731 1.00 44.22 88 THR A CA 1
ATOM 700 C C . THR A 1 88 ? 8.003 16.552 -19.685 1.00 44.22 88 THR A C 1
ATOM 702 O O . THR A 1 88 ? 8.545 16.781 -20.761 1.00 44.22 88 THR A O 1
ATOM 705 N N . ASP A 1 89 ? 6.918 17.228 -19.283 1.00 42.75 89 ASP A N 1
ATOM 706 C CA . ASP A 1 89 ? 6.244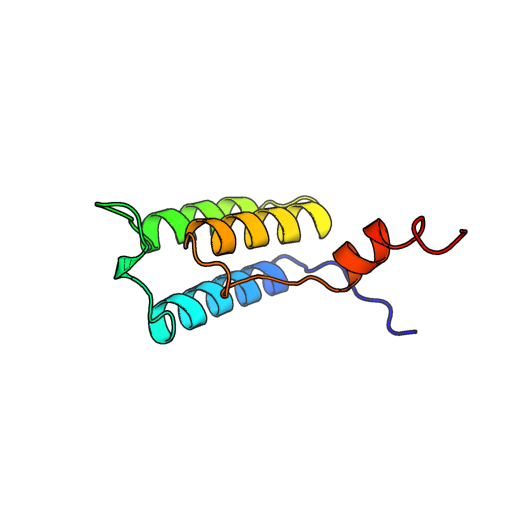 18.245 -20.123 1.00 42.75 89 ASP A CA 1
ATOM 707 C C . ASP A 1 89 ? 6.009 19.609 -19.429 1.00 42.75 89 ASP A C 1
ATOM 709 O O . ASP A 1 89 ? 5.319 20.479 -19.946 1.00 42.75 89 ASP A O 1
ATOM 713 N N . ALA A 1 90 ? 6.585 19.844 -18.242 1.00 41.03 90 ALA A N 1
ATOM 714 C CA . ALA A 1 90 ? 6.302 21.055 -17.451 1.00 41.03 90 ALA A CA 1
ATOM 715 C C . ALA A 1 90 ? 7.487 22.032 -17.288 1.00 41.03 90 ALA A C 1
ATOM 717 O O . ALA A 1 90 ? 7.446 22.903 -16.420 1.00 41.03 90 ALA A O 1
ATOM 718 N N . ARG A 1 91 ? 8.559 21.916 -18.089 1.00 41.12 91 ARG A N 1
ATOM 719 C CA . ARG A 1 91 ? 9.699 22.869 -18.065 1.00 41.12 91 ARG A CA 1
ATOM 720 C C . ARG A 1 91 ? 10.113 23.418 -19.433 1.00 41.12 91 ARG A C 1
ATOM 722 O O . ARG A 1 91 ? 11.278 23.737 -19.655 1.00 41.12 91 ARG A O 1
ATOM 729 N N . SER A 1 92 ? 9.143 23.588 -20.318 1.00 40.66 92 SER A N 1
ATOM 730 C CA . SER A 1 92 ? 9.257 24.453 -21.495 1.00 40.66 92 SER A CA 1
ATOM 731 C C . SER A 1 92 ? 8.174 25.523 -21.410 1.00 40.66 92 SER A C 1
ATOM 733 O O . SER A 1 92 ? 7.064 25.338 -21.900 1.00 40.66 92 SER A O 1
ATOM 735 N N . GLY A 1 93 ? 8.511 26.617 -20.730 1.00 36.22 93 GLY A N 1
ATOM 736 C CA . GLY A 1 93 ? 7.719 27.835 -20.581 1.00 36.22 93 GLY A CA 1
ATOM 737 C C . GLY A 1 93 ? 8.567 28.910 -19.929 1.00 36.22 93 GLY A C 1
ATOM 738 O O . GLY A 1 93 ? 9.067 28.631 -18.818 1.00 36.22 93 GLY A O 1
#

Solvent-accessible surface area (backbone atoms only — not comparable to full-atom values): 5792 Å² total; per-residue (Å²): 133,87,82,81,73,68,69,48,66,66,52,38,50,50,53,51,52,49,52,50,53,52,46,74,76,65,62,82,59,68,85,61,42,62,91,86,67,54,64,66,63,52,49,54,54,39,46,56,54,34,60,68,34,91,46,51,69,53,25,52,52,41,48,34,55,52,36,54,70,51,64,42,98,87,50,80,65,85,55,72,67,63,56,52,69,73,54,78,79,79,84,84,127

Nearest PDB structures (foldseek):
  6fqo-assembly2_B  TM=2.956E-01  e=5.102E+00  Homo sapiens

Radius of gyration: 14.85 Å; Cα contacts (8 Å, |Δi|>4): 55; chains: 1; bounding box: 39×38×36 Å

pLDDT: mean 86.37, std 17.2, range [36.22, 98.31]

Mean predicted aligned error: 6.64 Å

Secondary structure (DSSP, 8-state):
---PPPP-HHHHHHHHHHHHHHHHHH---GGGSPTT--HHHHHHHHHHHHHS-SSHHHHHHHHHHHHHTT--TT-----HHHHHHHSTTSS--

Foldseek 3Di:
DDDDDWQALVSLLVVLVVLLVCCVPPVPPQVQADDPDDLPVLSVVLSVQLNPQPTNVSNQVSQQVSQCNSVDPVTGDDDVVVVVVVVPPPPDD

Sequence (93 aa):
MTQFRDPDLTDRAYIGATAYYAIRRYFAHAEGLPGGYDFEARHRAYLGEALEAPNRKAFSLATMRFFASLRNGHTSFWDEELGAADGTDARSG